Protein AF-A0A0F2SE19-F1 (afdb_monomer_lite)

Foldseek 3Di:
DLVVLVVVVVVCVVVVHDDPVSVVLSVLQVVLVVVVCVVPDSCSSVVVVCVVVVHDDDDDDD

Structure (mmCIF, N/CA/C/O backbone):
data_AF-A0A0F2SE19-F1
#
_entry.id   AF-A0A0F2SE19-F1
#
loop_
_atom_site.group_PDB
_atom_site.id
_atom_site.type_symbol
_atom_site.label_atom_id
_atom_site.label_alt_id
_atom_site.label_comp_id
_atom_site.label_asym_id
_atom_site.label_entity_id
_atom_site.label_seq_id
_atom_site.pdbx_PDB_ins_code
_atom_site.Cartn_x
_atom_site.Cartn_y
_atom_site.Cartn_z
_atom_site.occupancy
_atom_site.B_iso_or_equiv
_atom_site.auth_seq_id
_atom_site.auth_comp_id
_atom_site.auth_asym_id
_atom_site.auth_atom_id
_atom_site.pdbx_PDB_model_num
ATOM 1 N N . MET A 1 1 ? 0.011 10.310 1.129 1.00 89.06 1 MET A N 1
ATOM 2 C CA . MET A 1 1 ? -0.903 9.169 1.342 1.00 89.06 1 MET A CA 1
ATOM 3 C C . MET A 1 1 ? -0.577 8.296 2.554 1.00 89.06 1 MET A C 1
ATOM 5 O O . MET A 1 1 ? -1.461 8.153 3.383 1.00 89.06 1 MET A O 1
ATOM 9 N N . TYR A 1 2 ? 0.627 7.723 2.733 1.00 93.12 2 TYR A N 1
ATOM 10 C CA . TYR A 1 2 ? 0.894 6.843 3.898 1.00 93.12 2 TYR A CA 1
ATOM 11 C C . TYR A 1 2 ? 0.571 7.504 5.256 1.00 93.12 2 TYR A C 1
ATOM 13 O O . TYR A 1 2 ? -0.130 6.927 6.086 1.00 93.12 2 TYR A O 1
ATOM 21 N N . LYS A 1 3 ? 0.999 8.762 5.440 1.00 95.06 3 LYS A N 1
ATOM 22 C CA . LYS A 1 3 ? 0.653 9.583 6.614 1.00 95.06 3 LYS A CA 1
ATOM 23 C C . LYS A 1 3 ? -0.862 9.707 6.809 1.00 95.06 3 LYS A C 1
ATOM 25 O O . LYS A 1 3 ? -1.352 9.558 7.924 1.00 95.06 3 LYS A O 1
ATOM 30 N N . ASP A 1 4 ? -1.590 9.967 5.730 1.00 96.50 4 ASP A N 1
ATOM 31 C CA . ASP A 1 4 ? -3.033 10.212 5.755 1.00 96.50 4 ASP A CA 1
ATOM 32 C C . ASP A 1 4 ? -3.796 8.942 6.151 1.00 96.50 4 ASP A C 1
ATOM 34 O O . ASP A 1 4 ? -4.706 9.001 6.975 1.00 96.50 4 ASP A O 1
ATOM 38 N N . LEU A 1 5 ? -3.357 7.771 5.671 1.00 96.00 5 LEU A N 1
ATOM 39 C CA . LEU A 1 5 ? -3.897 6.483 6.122 1.00 96.00 5 LEU A CA 1
ATOM 40 C C . LEU A 1 5 ? -3.584 6.222 7.603 1.00 96.00 5 LEU A C 1
ATOM 42 O O . LEU A 1 5 ? -4.401 5.640 8.316 1.00 96.00 5 LEU A O 1
ATOM 46 N N . GLY A 1 6 ? -2.436 6.689 8.102 1.00 96.69 6 GLY A N 1
ATOM 47 C CA . GLY A 1 6 ? -2.118 6.684 9.532 1.00 96.69 6 GLY A CA 1
ATOM 48 C C . GLY A 1 6 ? -3.102 7.516 10.364 1.00 96.69 6 GLY A C 1
ATOM 49 O O . GLY A 1 6 ? -3.570 7.058 11.407 1.00 96.69 6 GLY A O 1
ATOM 50 N N . LEU A 1 7 ? -3.479 8.702 9.880 1.00 98.06 7 LEU A N 1
ATOM 51 C CA . LEU A 1 7 ? -4.493 9.541 10.526 1.00 98.06 7 LEU A CA 1
ATOM 52 C C . LEU A 1 7 ? -5.880 8.886 10.467 1.00 98.06 7 LEU A C 1
ATOM 54 O O . LEU A 1 7 ? -6.555 8.794 11.490 1.00 98.06 7 LEU A O 1
ATOM 58 N N . ALA A 1 8 ? -6.279 8.364 9.306 1.00 97.94 8 ALA A N 1
ATOM 59 C CA . ALA A 1 8 ? -7.576 7.713 9.123 1.00 97.94 8 ALA A CA 1
ATOM 60 C C . ALA A 1 8 ? -7.734 6.454 9.995 1.00 97.94 8 ALA A C 1
ATOM 62 O O . ALA A 1 8 ? -8.763 6.279 10.645 1.00 97.94 8 ALA A O 1
ATOM 63 N N . THR A 1 9 ? -6.700 5.608 10.074 1.00 97.56 9 THR A N 1
ATOM 64 C CA . THR A 1 9 ? -6.698 4.432 10.967 1.00 97.56 9 THR A CA 1
ATOM 65 C C . THR A 1 9 ? -6.741 4.829 12.444 1.00 97.56 9 THR A C 1
ATOM 67 O O . THR A 1 9 ? -7.440 4.186 13.224 1.00 97.56 9 THR A O 1
ATOM 70 N N . SER A 1 10 ? -6.079 5.927 12.827 1.00 98.00 10 SER A N 1
ATOM 71 C CA . SER A 1 10 ? -6.146 6.469 14.194 1.00 98.00 10 SER A CA 1
ATOM 72 C C . SER A 1 10 ? -7.551 6.962 14.555 1.00 98.00 10 SER A C 1
ATOM 74 O O . SER A 1 10 ? -8.039 6.674 15.646 1.00 98.00 10 SER A O 1
ATOM 76 N N . ILE A 1 11 ? -8.230 7.659 13.637 1.00 98.31 11 ILE A N 1
ATOM 77 C CA . ILE A 1 11 ? -9.619 8.111 13.829 1.00 98.31 11 ILE A CA 1
ATOM 78 C C . ILE A 1 11 ? -10.564 6.909 13.939 1.00 98.31 11 ILE A C 1
ATOM 80 O O . ILE A 1 11 ? -11.391 6.858 14.847 1.00 98.31 11 ILE A O 1
ATOM 84 N N . ALA A 1 12 ? -10.420 5.915 13.059 1.00 97.94 12 ALA A N 1
ATOM 85 C CA . ALA A 1 12 ? -11.224 4.696 13.110 1.00 97.94 12 ALA A CA 1
ATOM 86 C C . ALA A 1 12 ? -11.066 3.958 14.451 1.00 97.94 12 ALA A C 1
ATOM 88 O O . ALA A 1 12 ? -12.061 3.523 15.027 1.00 97.94 12 ALA A O 1
ATOM 89 N N . ALA A 1 13 ? -9.843 3.894 14.992 1.00 97.44 13 ALA A N 1
ATOM 90 C CA . ALA A 1 13 ? -9.581 3.311 16.306 1.00 97.44 13 ALA A CA 1
ATOM 91 C C . ALA A 1 13 ? -10.281 4.081 17.442 1.00 97.44 13 ALA A C 1
ATOM 93 O O . ALA A 1 13 ? -10.885 3.457 18.313 1.00 97.44 13 ALA A O 1
ATOM 94 N N . GLN A 1 14 ? -10.256 5.420 17.415 1.00 98.50 14 GLN A N 1
ATOM 95 C CA . GLN A 1 14 ? -10.957 6.258 18.403 1.00 98.50 14 GLN A CA 1
ATOM 96 C C . GLN A 1 14 ? -12.477 6.061 18.365 1.00 98.50 14 GLN A C 1
ATOM 98 O O . GLN A 1 14 ? -13.124 6.052 19.409 1.00 98.50 14 GLN A O 1
ATOM 103 N N . LEU A 1 15 ? -13.039 5.876 17.169 1.00 98.38 15 LEU A N 1
ATOM 104 C CA . LEU A 1 15 ? -14.469 5.639 16.962 1.00 98.38 15 LEU A CA 1
ATOM 105 C C . LEU A 1 15 ? -14.870 4.161 17.100 1.00 98.38 15 LEU A C 1
ATOM 107 O O . LEU A 1 15 ? -16.040 3.838 16.916 1.00 98.38 15 LEU A O 1
ATOM 111 N N . GLN A 1 16 ? -13.920 3.268 17.401 1.00 97.88 16 GLN A N 1
ATOM 112 C CA . GLN A 1 16 ? -14.128 1.817 17.468 1.00 97.88 16 GLN A CA 1
ATOM 113 C C . GLN A 1 16 ? -14.732 1.225 16.178 1.00 97.88 16 GLN A C 1
ATOM 115 O O . GLN A 1 16 ? -15.481 0.249 16.212 1.00 97.88 16 GLN A O 1
ATOM 120 N N . VAL A 1 17 ? -14.390 1.801 15.020 1.00 98.38 17 VAL A N 1
ATOM 121 C CA . VAL A 1 17 ? -14.859 1.338 13.708 1.00 98.38 17 VAL A CA 1
ATOM 122 C C . VAL A 1 17 ? -13.826 0.382 13.100 1.00 98.38 17 VAL A C 1
ATOM 124 O O . VAL A 1 17 ? -12.681 0.785 12.873 1.00 98.38 17 VAL A O 1
ATOM 127 N N . PRO A 1 18 ? -14.190 -0.875 12.786 1.00 97.56 18 PRO A N 1
ATOM 128 C CA . PRO A 1 18 ? -13.282 -1.801 12.122 1.00 97.56 18 PRO A CA 1
ATOM 129 C C . PRO A 1 18 ? -13.046 -1.388 10.662 1.00 97.56 18 PRO A C 1
ATOM 131 O O . PRO A 1 18 ? -13.986 -1.208 9.891 1.00 97.56 18 PRO A O 1
ATOM 134 N N . VAL A 1 19 ? -11.775 -1.277 10.265 1.00 98.00 19 VAL A N 1
ATOM 135 C CA . VAL A 1 19 ? -11.361 -0.816 8.925 1.00 98.00 19 VAL A CA 1
ATOM 136 C C . VAL A 1 19 ? -10.317 -1.744 8.273 1.00 98.00 19 VAL A C 1
ATOM 138 O O . VAL A 1 19 ? -9.230 -1.301 7.903 1.00 98.00 19 VAL A O 1
ATOM 141 N N . PRO A 1 20 ? -10.607 -3.048 8.105 1.00 97.19 20 PRO A N 1
ATOM 142 C CA . PRO A 1 20 ? -9.611 -4.042 7.686 1.00 97.19 20 PRO A CA 1
ATOM 143 C C . PRO A 1 20 ? -8.960 -3.726 6.332 1.00 97.19 20 PRO A C 1
ATOM 145 O O . PRO A 1 20 ? -7.746 -3.847 6.186 1.00 97.19 20 PRO A O 1
ATOM 148 N N . VAL A 1 21 ? -9.748 -3.257 5.358 1.00 98.19 21 VAL A N 1
ATOM 149 C CA . VAL A 1 21 ? -9.240 -2.899 4.024 1.00 98.19 21 VAL A CA 1
ATOM 150 C C . VAL A 1 21 ? -8.323 -1.675 4.093 1.00 98.19 21 VAL A C 1
ATOM 152 O O . VAL A 1 21 ? -7.273 -1.661 3.462 1.00 98.19 21 VAL A O 1
ATOM 155 N N . LEU A 1 22 ? -8.667 -0.668 4.901 1.00 97.56 22 LEU A N 1
ATOM 156 C CA . LEU A 1 22 ? -7.832 0.523 5.079 1.00 97.56 22 LEU A CA 1
ATOM 157 C C . LEU A 1 22 ? -6.478 0.170 5.707 1.00 97.56 22 LEU A C 1
ATOM 159 O O . LEU A 1 22 ? -5.442 0.647 5.243 1.00 97.56 22 LEU A O 1
ATOM 163 N N . SER A 1 23 ? -6.489 -0.680 6.738 1.00 97.31 23 SER A N 1
ATOM 164 C CA . SER A 1 23 ? -5.267 -1.176 7.374 1.00 97.31 23 SER A CA 1
ATOM 165 C C . SER A 1 23 ? -4.392 -1.928 6.373 1.00 97.31 23 SER A C 1
ATOM 167 O O . SER A 1 23 ? -3.199 -1.656 6.299 1.00 97.31 23 SER A O 1
ATOM 169 N N . LEU A 1 24 ? -4.981 -2.790 5.536 1.00 97.62 24 LEU A N 1
ATOM 170 C CA . LEU A 1 24 ? -4.243 -3.490 4.482 1.00 97.62 24 LEU A CA 1
ATOM 171 C C . LEU A 1 24 ? -3.586 -2.515 3.493 1.00 97.62 24 LEU A C 1
ATOM 173 O O . LEU A 1 24 ? -2.406 -2.655 3.186 1.00 97.62 24 LEU A O 1
ATOM 177 N N . VAL A 1 25 ? -4.312 -1.499 3.020 1.00 96.94 25 VAL A N 1
ATOM 178 C CA . VAL A 1 25 ? -3.756 -0.505 2.083 1.00 96.94 25 VAL A CA 1
ATOM 179 C C . VAL A 1 25 ? -2.596 0.276 2.715 1.00 96.94 25 VAL A C 1
ATOM 181 O O . VAL A 1 25 ? -1.607 0.558 2.035 1.00 96.94 25 VAL A O 1
ATOM 184 N N . LYS A 1 26 ? -2.665 0.591 4.01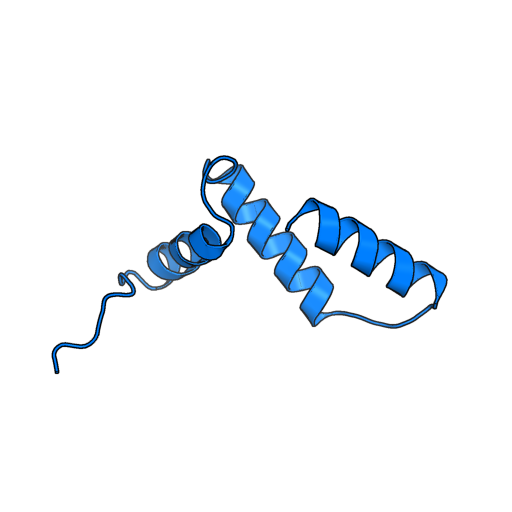6 1.00 96.88 26 LYS A N 1
ATOM 185 C CA . LYS A 1 26 ? -1.553 1.221 4.744 1.00 96.88 26 LYS A CA 1
ATOM 186 C C . LYS A 1 26 ? -0.295 0.346 4.722 1.00 96.88 26 LYS A C 1
ATOM 188 O O . LYS A 1 26 ? 0.777 0.866 4.415 1.00 96.88 26 LYS A O 1
ATOM 193 N N . GLU A 1 27 ? -0.432 -0.955 4.973 1.00 96.81 27 GLU A N 1
ATOM 194 C CA . GLU A 1 27 ? 0.690 -1.903 4.908 1.00 96.81 27 GLU A CA 1
ATOM 195 C C . GLU A 1 27 ? 1.242 -2.051 3.479 1.00 96.81 27 GLU A C 1
ATOM 197 O O . GLU A 1 27 ? 2.457 -2.091 3.283 1.00 96.81 27 GLU A O 1
ATOM 202 N N . MET A 1 28 ? 0.382 -2.037 2.453 1.00 97.00 28 MET A N 1
ATOM 203 C CA . MET A 1 28 ? 0.821 -2.053 1.049 1.00 97.00 28 MET A CA 1
ATOM 204 C C . MET A 1 28 ? 1.678 -0.830 0.693 1.00 97.00 28 MET A C 1
ATOM 206 O O . MET A 1 28 ? 2.718 -0.966 0.043 1.00 97.00 28 MET A O 1
ATOM 210 N N . LEU A 1 29 ? 1.287 0.365 1.152 1.00 96.31 29 LEU A N 1
ATOM 211 C CA . LEU A 1 29 ? 2.104 1.570 0.980 1.00 96.31 29 LEU A CA 1
ATOM 212 C C . LEU A 1 29 ? 3.412 1.497 1.772 1.00 96.31 29 LEU A C 1
ATOM 214 O O . LEU A 1 29 ? 4.445 1.941 1.275 1.00 96.31 29 LEU A O 1
ATOM 218 N N . GLN A 1 30 ? 3.392 0.930 2.980 1.00 96.31 30 GLN A N 1
ATOM 219 C CA . GLN A 1 30 ? 4.609 0.722 3.764 1.00 96.31 30 GLN A CA 1
ATOM 220 C C . GLN A 1 30 ? 5.587 -0.215 3.045 1.00 96.31 30 GLN A C 1
ATOM 222 O O . GLN A 1 30 ? 6.778 0.088 2.984 1.00 96.31 30 GLN A O 1
ATOM 227 N N . MET A 1 31 ? 5.103 -1.301 2.437 1.00 96.75 31 MET A N 1
ATOM 228 C CA . MET A 1 31 ? 5.935 -2.172 1.599 1.00 96.75 31 MET A CA 1
ATOM 229 C C . MET A 1 31 ? 6.553 -1.425 0.416 1.00 96.75 31 MET A C 1
ATOM 231 O O . MET A 1 31 ? 7.749 -1.577 0.169 1.00 96.75 31 MET A O 1
ATOM 235 N N . ALA A 1 32 ? 5.778 -0.594 -0.286 1.00 96.19 32 ALA A N 1
ATOM 236 C CA . ALA A 1 32 ? 6.297 0.213 -1.391 1.00 96.19 32 ALA A CA 1
ATOM 237 C C . ALA A 1 32 ? 7.410 1.176 -0.927 1.00 96.19 32 ALA A C 1
ATOM 239 O O . ALA A 1 32 ? 8.452 1.282 -1.573 1.00 96.19 32 ALA A O 1
ATOM 240 N N . ILE A 1 33 ? 7.235 1.816 0.235 1.00 95.69 33 ILE A N 1
ATOM 241 C CA . ILE A 1 33 ? 8.256 2.674 0.860 1.00 95.69 33 ILE A CA 1
ATOM 242 C C . ILE A 1 33 ? 9.532 1.875 1.158 1.00 95.69 33 ILE A C 1
ATOM 244 O O . ILE A 1 33 ? 10.624 2.322 0.809 1.00 95.69 33 ILE A O 1
ATOM 248 N N . LEU A 1 34 ? 9.405 0.687 1.760 1.00 96.25 34 LEU A N 1
ATOM 249 C CA . LEU A 1 34 ? 10.543 -0.181 2.097 1.00 96.25 34 LEU A CA 1
ATOM 250 C C . LEU A 1 34 ? 11.283 -0.711 0.859 1.00 96.25 34 LEU A C 1
ATOM 252 O O . LEU A 1 34 ? 12.483 -0.963 0.933 1.00 96.25 34 LEU A O 1
ATOM 256 N N . LYS A 1 35 ? 10.596 -0.833 -0.281 1.00 95.00 35 LYS A N 1
ATOM 257 C CA . LYS A 1 35 ? 11.189 -1.173 -1.585 1.00 95.00 35 LYS A CA 1
ATOM 258 C C . LYS A 1 35 ? 11.910 -0.001 -2.266 1.00 95.00 35 LYS A C 1
ATOM 260 O O . LYS A 1 35 ? 12.484 -0.184 -3.334 1.00 95.00 35 LYS A O 1
ATOM 265 N N . GLY A 1 36 ? 11.920 1.184 -1.653 1.00 94.88 36 GLY A N 1
ATOM 266 C CA . GLY A 1 36 ? 12.622 2.365 -2.161 1.00 94.88 36 GLY A CA 1
ATOM 267 C C . GLY A 1 36 ? 11.741 3.349 -2.932 1.00 94.88 36 GLY A C 1
ATOM 268 O O . GLY A 1 36 ? 12.245 4.374 -3.384 1.00 94.88 36 GLY A O 1
ATOM 269 N N . TYR A 1 37 ? 10.428 3.117 -3.024 1.00 94.81 37 TYR A N 1
ATOM 270 C CA . TYR A 1 37 ? 9.496 3.995 -3.749 1.00 94.81 37 TYR A CA 1
ATOM 271 C C . TYR A 1 37 ? 8.991 5.181 -2.912 1.00 94.81 37 TYR A C 1
ATOM 273 O O . TYR A 1 37 ? 8.000 5.817 -3.255 1.00 94.81 37 TYR A O 1
ATOM 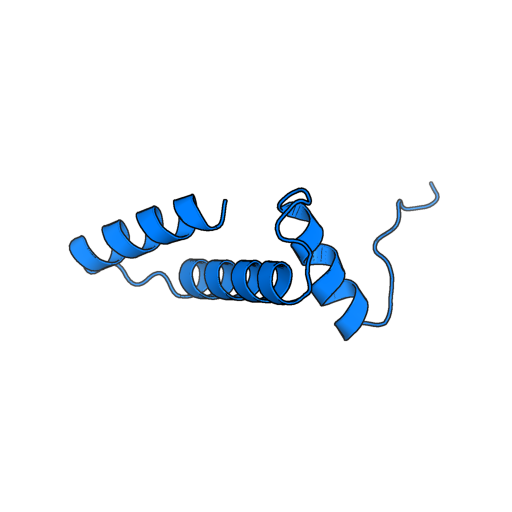281 N N . ALA A 1 38 ? 9.656 5.499 -1.797 1.00 91.12 38 ALA A N 1
ATOM 282 C CA . ALA A 1 38 ? 9.214 6.524 -0.849 1.00 91.12 38 ALA A CA 1
ATOM 283 C C . ALA A 1 38 ? 9.113 7.938 -1.451 1.00 91.12 38 ALA A C 1
ATOM 285 O O . ALA A 1 38 ? 8.294 8.735 -1.001 1.00 91.12 38 ALA A O 1
ATOM 286 N N . ASN A 1 39 ? 9.955 8.237 -2.446 1.00 92.31 39 ASN A N 1
ATOM 287 C CA . ASN A 1 39 ? 10.008 9.532 -3.129 1.00 92.31 39 ASN A CA 1
ATOM 288 C C . ASN A 1 39 ? 9.215 9.551 -4.446 1.00 92.31 39 ASN A C 1
ATOM 290 O O . ASN A 1 39 ? 9.204 10.572 -5.132 1.00 92.31 39 ASN A O 1
ATOM 294 N N . GLU A 1 40 ? 8.601 8.431 -4.827 1.00 92.75 40 GLU A N 1
ATOM 295 C CA . GLU A 1 40 ? 7.752 8.355 -6.012 1.00 92.75 40 GLU A CA 1
ATOM 296 C C . GLU A 1 40 ? 6.291 8.693 -5.671 1.00 92.75 40 GLU A C 1
ATOM 298 O O . GLU A 1 40 ? 5.915 8.842 -4.504 1.00 92.75 40 GLU A O 1
ATOM 303 N N . ASP A 1 41 ? 5.444 8.810 -6.698 1.00 92.62 41 ASP A N 1
ATOM 304 C CA . ASP A 1 41 ? 4.008 8.978 -6.490 1.00 92.62 41 ASP A CA 1
ATOM 305 C C . ASP A 1 41 ? 3.413 7.766 -5.754 1.00 92.62 41 ASP A C 1
ATOM 307 O O . ASP A 1 41 ? 3.897 6.638 -5.854 1.00 92.62 41 ASP A O 1
ATOM 311 N N . MET A 1 42 ? 2.313 7.969 -5.038 1.00 89.06 42 MET A N 1
ATOM 312 C CA . MET A 1 42 ? 1.633 6.893 -4.316 1.00 89.06 42 MET A CA 1
ATOM 313 C C . MET A 1 42 ? 1.164 5.736 -5.214 1.00 89.06 42 MET A C 1
ATOM 315 O O . MET A 1 42 ? 1.059 4.604 -4.735 1.00 89.06 42 MET A O 1
ATOM 319 N N . CYS A 1 43 ? 0.928 5.982 -6.507 1.00 94.06 43 CYS A N 1
ATOM 320 C CA . CYS A 1 43 ? 0.578 4.944 -7.477 1.00 94.06 43 CYS A CA 1
ATOM 321 C C . CYS A 1 43 ? 1.702 3.917 -7.680 1.00 94.06 43 CYS A C 1
ATOM 323 O O . CYS A 1 43 ? 1.424 2.818 -8.148 1.00 94.06 43 CYS A O 1
ATOM 325 N N . SER A 1 44 ? 2.936 4.206 -7.251 1.00 95.00 44 SER A N 1
ATOM 326 C CA . SER A 1 44 ? 4.088 3.288 -7.317 1.00 95.00 44 SER A CA 1
ATOM 327 C C . SER A 1 44 ? 3.897 1.999 -6.521 1.00 95.00 44 SER A C 1
ATOM 329 O O . SER A 1 44 ? 4.637 1.040 -6.717 1.00 95.00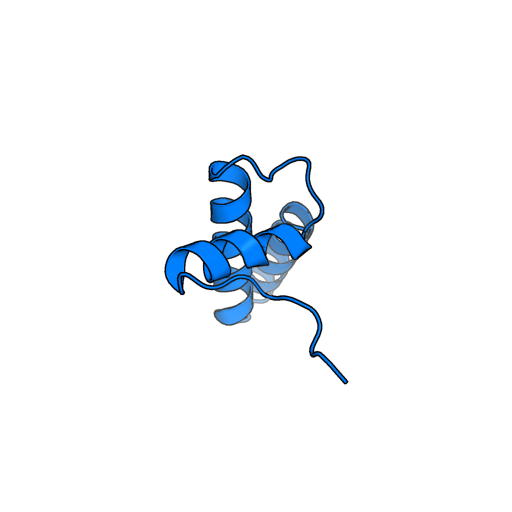 44 SER A O 1
ATOM 331 N N . VAL A 1 45 ? 2.872 1.930 -5.665 1.00 96.56 45 VAL A N 1
ATOM 332 C CA . VAL A 1 45 ? 2.415 0.669 -5.066 1.00 96.56 45 VAL A CA 1
ATOM 333 C C . VAL A 1 45 ? 2.050 -0.381 -6.125 1.00 96.56 45 VAL A C 1
ATOM 335 O O . VAL A 1 45 ? 2.172 -1.572 -5.848 1.00 96.56 45 VAL A O 1
ATOM 338 N N . VAL A 1 46 ? 1.664 0.033 -7.342 1.00 96.69 46 VAL A N 1
ATOM 339 C CA . VAL A 1 46 ? 1.412 -0.873 -8.475 1.00 96.69 46 VAL A CA 1
ATOM 340 C C . VAL A 1 46 ? 2.639 -1.722 -8.799 1.00 96.69 46 VAL A C 1
ATOM 342 O O . VAL A 1 46 ? 2.483 -2.914 -9.030 1.00 96.69 46 VAL A O 1
ATOM 345 N N . LYS A 1 47 ? 3.853 -1.169 -8.663 1.00 96.50 47 LYS A N 1
ATOM 346 C CA . LYS A 1 47 ? 5.109 -1.889 -8.919 1.00 96.50 47 LYS A CA 1
ATOM 347 C C . LYS A 1 47 ? 5.290 -3.096 -8.004 1.00 96.50 47 LYS A C 1
ATOM 349 O O . LYS A 1 47 ? 5.830 -4.112 -8.424 1.00 96.50 47 LYS A O 1
ATO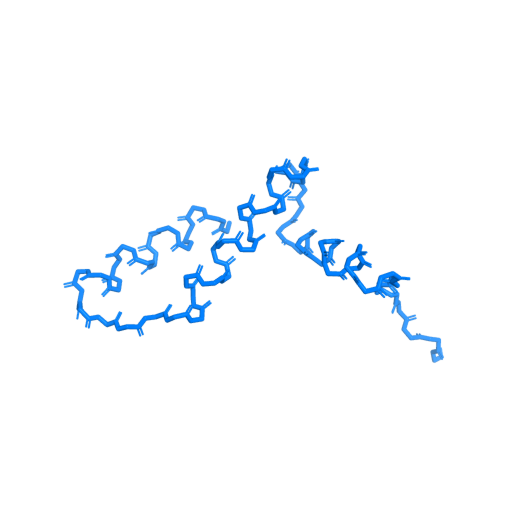M 354 N N . CYS A 1 48 ? 4.790 -3.025 -6.765 1.00 96.12 48 CYS A N 1
ATOM 355 C CA . CYS A 1 48 ? 4.777 -4.179 -5.864 1.00 96.12 48 CYS A CA 1
ATOM 356 C C . CYS A 1 48 ? 3.909 -5.316 -6.424 1.00 96.12 48 CYS A C 1
ATOM 358 O O . CYS A 1 48 ? 4.293 -6.478 -6.335 1.00 96.12 48 CYS A O 1
ATOM 360 N N . TYR A 1 49 ? 2.751 -4.984 -7.002 1.00 97.38 49 TYR A N 1
ATOM 361 C CA . TYR A 1 49 ? 1.864 -5.967 -7.625 1.00 97.38 49 TYR A CA 1
ATOM 362 C C . TYR A 1 49 ? 2.430 -6.492 -8.945 1.00 97.38 49 TYR A C 1
ATOM 364 O O . TYR A 1 49 ? 2.337 -7.689 -9.195 1.00 97.38 49 TYR A O 1
ATOM 372 N N . GLU A 1 50 ? 3.038 -5.630 -9.759 1.00 97.19 50 GLU A N 1
ATOM 373 C CA . GLU A 1 50 ? 3.704 -6.011 -11.010 1.00 97.19 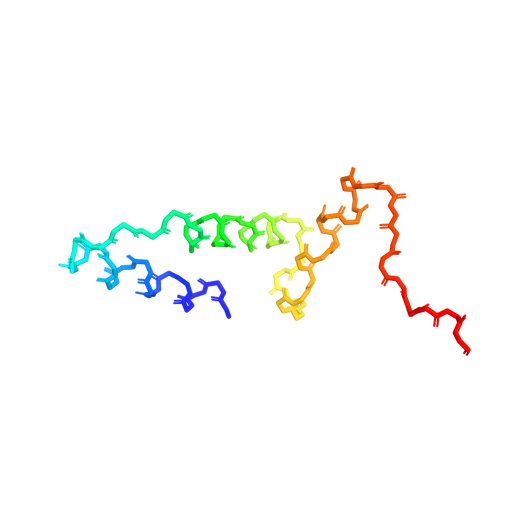50 GLU A CA 1
ATOM 374 C C . GLU A 1 50 ? 4.840 -7.006 -10.757 1.00 97.19 50 GLU A C 1
ATOM 376 O O . GLU A 1 50 ? 4.939 -8.021 -11.445 1.00 97.19 50 GLU A O 1
ATOM 381 N N . GLU A 1 51 ? 5.650 -6.769 -9.719 1.00 96.50 51 GLU A N 1
ATOM 382 C CA . GLU A 1 51 ? 6.714 -7.684 -9.297 1.00 96.50 51 GLU A CA 1
ATOM 383 C C . GLU A 1 51 ? 6.160 -9.049 -8.872 1.00 96.50 51 GLU A C 1
ATOM 385 O O . GLU A 1 51 ? 6.682 -10.082 -9.287 1.00 96.50 51 GLU A O 1
ATOM 390 N N . TRP A 1 52 ? 5.090 -9.074 -8.072 1.00 96.75 52 TRP A N 1
ATOM 391 C CA . TRP A 1 52 ? 4.465 -10.330 -7.645 1.00 96.75 52 TRP A CA 1
ATOM 392 C C . TRP A 1 52 ? 3.794 -11.083 -8.792 1.00 96.75 52 TRP A C 1
ATOM 394 O O . TRP A 1 52 ? 3.821 -12.313 -8.817 1.00 96.75 52 TRP A O 1
ATOM 404 N N . ALA A 1 53 ? 3.178 -10.358 -9.724 1.00 97.50 53 ALA A N 1
ATOM 405 C CA . ALA A 1 53 ? 2.466 -10.931 -10.859 1.00 97.50 53 ALA A CA 1
ATOM 406 C C . ALA A 1 53 ? 3.389 -11.259 -12.047 1.00 97.50 53 ALA A C 1
ATOM 408 O O . ALA A 1 53 ? 2.975 -11.984 -12.952 1.00 97.50 53 ALA A O 1
ATOM 409 N N . GLY A 1 54 ? 4.620 -10.739 -12.065 1.00 97.31 54 GLY A N 1
ATOM 410 C CA . GLY A 1 54 ? 5.562 -10.896 -13.174 1.00 97.31 54 GLY A CA 1
ATOM 411 C C . GLY A 1 54 ? 5.123 -10.192 -14.463 1.00 97.31 54 GLY A C 1
ATOM 412 O O . GLY A 1 54 ? 5.524 -10.610 -15.549 1.00 97.31 54 GLY A O 1
ATOM 413 N N . VAL A 1 55 ? 4.281 -9.160 -14.364 1.00 97.19 55 VAL A N 1
ATOM 414 C CA . VAL A 1 55 ? 3.722 -8.425 -15.510 1.00 97.19 55 VAL A CA 1
ATOM 415 C C . VAL A 1 55 ? 3.627 -6.935 -15.196 1.00 97.19 55 VAL A C 1
ATOM 417 O O . VAL A 1 55 ? 3.257 -6.567 -14.089 1.00 97.19 55 VAL A O 1
ATOM 420 N N . GLU A 1 56 ? 3.938 -6.086 -16.175 1.00 96.38 56 GLU A N 1
ATOM 421 C CA . GLU A 1 56 ? 3.818 -4.626 -16.074 1.00 96.38 56 GLU A CA 1
ATOM 422 C C . GLU A 1 56 ? 2.422 -4.158 -16.517 1.00 96.38 56 GLU A C 1
ATOM 424 O O . GLU A 1 56 ? 1.883 -4.613 -17.534 1.00 96.38 56 GLU A O 1
ATOM 429 N N . VAL A 1 57 ? 1.831 -3.230 -15.769 1.00 95.81 57 VAL A N 1
ATOM 430 C CA . VAL A 1 57 ? 0.555 -2.595 -16.094 1.00 95.81 57 VAL A CA 1
ATOM 431 C C . VAL A 1 57 ? 0.808 -1.496 -17.125 1.00 95.81 57 VAL A C 1
ATOM 433 O O . VAL A 1 57 ? 1.152 -0.361 -16.805 1.00 95.81 57 VAL A O 1
ATOM 436 N N . ALA A 1 58 ? 0.597 -1.831 -18.396 1.00 92.69 58 ALA A N 1
ATOM 437 C CA . ALA A 1 58 ? 0.72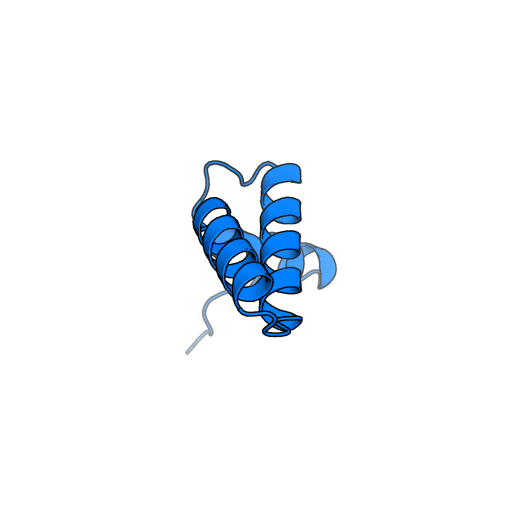3 -0.901 -19.513 1.00 92.69 58 ALA A CA 1
ATOM 438 C C . ALA A 1 58 ? -0.644 -0.488 -20.082 1.00 92.69 58 ALA A C 1
ATOM 440 O O . ALA A 1 58 ? -1.671 -1.131 -19.853 1.00 92.69 58 ALA A O 1
ATOM 441 N N . LYS A 1 59 ? -0.659 0.590 -20.875 1.00 90.38 59 LYS A N 1
ATOM 442 C CA . LYS A 1 59 ? -1.851 0.973 -21.644 1.00 90.38 59 LYS A CA 1
ATOM 443 C C . LYS A 1 59 ? -2.274 -0.171 -22.568 1.00 90.38 59 LYS A C 1
ATOM 445 O O . LYS A 1 59 ? -1.434 -0.773 -23.238 1.00 90.38 59 LYS A O 1
ATOM 450 N N . SER A 1 60 ? -3.582 -0.409 -22.647 1.00 86.56 60 SER A N 1
ATOM 451 C CA . SER A 1 60 ? -4.152 -1.279 -23.675 1.00 86.56 60 SER A CA 1
ATOM 452 C C . SER A 1 60 ? -3.823 -0.718 -25.059 1.00 86.56 60 SER A C 1
ATOM 454 O O . SER A 1 60 ? -3.893 0.495 -25.272 1.00 86.56 60 SER A O 1
ATOM 456 N N . LYS A 1 61 ? -3.442 -1.596 -25.990 1.00 70.69 61 LYS A N 1
ATOM 457 C CA . LYS A 1 61 ? -3.329 -1.251 -27.409 1.00 70.69 61 LYS A CA 1
ATOM 458 C C . LYS A 1 61 ? -4.743 -1.264 -27.997 1.00 70.69 61 LYS A C 1
ATOM 460 O O . LYS A 1 61 ? -5.196 -2.315 -28.438 1.00 70.69 61 LYS A O 1
ATOM 465 N N . GLU A 1 62 ? -5.431 -0.129 -27.937 1.00 54.22 62 GLU A N 1
ATOM 466 C CA . GLU A 1 62 ? -6.559 0.189 -28.829 1.00 54.22 62 GLU A CA 1
ATOM 467 C C . GLU A 1 62 ? -6.072 1.056 -29.991 1.00 54.22 62 GLU A C 1
ATOM 469 O O . GLU A 1 62 ? -5.238 1.961 -29.743 1.00 54.22 62 GLU A O 1
#

Secondary structure (DSSP, 8-state):
-HHHHHHHHHHHHHTT---HHHHHHHHHHHHHHHTTGGGS-GGGHHHHHHHHHT--------

Sequence (62 aa):
MYKDLGLATSIAAQLQVPVPVLSLVKEMLQMAILKGYANEDMCSVVKCYEEWAGVEVAKSKE

pLDDT: mean 94.8, std 6.58, range [54.22, 98.5]

Radius of gyration: 14.24 Å; chains: 1; bounding box: 28×21×47 Å